Protein AF-A0A355ASJ7-F1 (afdb_monomer_lite)

Radius of gyration: 12.94 Å; chains: 1; bounding box: 28×22×43 Å

Secondary structure (DSSP, 8-state):
-EEETTEEEEEETT-TTTTS-EEEEEEPPPTTS--EEEEEEE--STTS--SEEEEEE-TTS-EEEEE-SSSSP-EEEE-TTS-EE-

pLDDT: mean 96.25, std 2.49, range [87.69, 98.62]

Sequence (86 aa):
MWSSPGVVYLASTDGGPARRGQIYRLDIAPPGEQDRLSLVAQAENDNAMANPDNLTIAPGGDVYIAEDGSAPNLIWQLRSNGDIFP

Structure (mmCIF, N/CA/C/O backbone):
data_AF-A0A355ASJ7-F1
#
_entry.id   AF-A0A355ASJ7-F1
#
loop_
_atom_site.group_PDB
_atom_site.id
_atom_site.type_symbol
_atom_site.label_atom_id
_atom_site.label_alt_id
_atom_site.label_comp_id
_atom_site.label_asym_id
_atom_site.label_entity_id
_atom_site.label_seq_id
_atom_site.pdbx_PDB_ins_code
_atom_site.Cartn_x
_atom_site.Cartn_y
_atom_site.Cartn_z
_atom_site.occupancy
_atom_site.B_iso_or_equiv
_atom_site.auth_seq_id
_atom_site.auth_comp_id
_atom_site.auth_asym_id
_atom_site.auth_atom_id
_atom_site.pdbx_PDB_model_num
ATOM 1 N N . MET A 1 1 ? -6.514 6.891 -1.357 1.00 93.38 1 MET A N 1
ATOM 2 C CA . MET A 1 1 ? -6.717 6.289 -0.011 1.00 93.38 1 MET A CA 1
ATOM 3 C C . MET A 1 1 ? -7.900 5.334 -0.051 1.00 93.38 1 MET A C 1
ATOM 5 O O . MET A 1 1 ? -8.821 5.593 -0.816 1.00 93.38 1 MET A O 1
ATOM 9 N N . TRP A 1 2 ? -7.896 4.276 0.762 1.00 97.44 2 TRP A N 1
ATOM 10 C CA . TRP A 1 2 ? -9.031 3.353 0.908 1.00 97.44 2 TRP A CA 1
ATOM 11 C C . TRP A 1 2 ? -9.137 2.857 2.349 1.00 97.44 2 TRP A C 1
ATOM 13 O O . TRP A 1 2 ? -8.119 2.757 3.035 1.00 97.44 2 TRP A O 1
ATOM 23 N N . SER A 1 3 ? -10.345 2.552 2.818 1.00 97.25 3 SER A N 1
ATOM 24 C CA . SER A 1 3 ? -10.585 2.149 4.204 1.00 97.25 3 SER A CA 1
ATOM 25 C C . SER A 1 3 ? -11.374 0.848 4.325 1.00 97.25 3 SER A C 1
ATOM 27 O O . SER A 1 3 ? -12.117 0.436 3.437 1.00 97.25 3 SER A O 1
ATOM 29 N N . SER A 1 4 ? -11.181 0.199 5.467 1.00 95.62 4 SER A N 1
ATOM 30 C CA . SER A 1 4 ? -11.973 -0.916 5.984 1.00 95.62 4 SER A CA 1
ATOM 31 C C . SER A 1 4 ? -12.146 -0.704 7.499 1.00 95.62 4 SER A C 1
ATOM 33 O O . SER A 1 4 ? -11.514 0.204 8.050 1.00 95.62 4 SER A O 1
ATOM 35 N N . PRO A 1 5 ? -13.007 -1.456 8.207 1.00 95.81 5 PRO A N 1
ATOM 36 C CA . PRO A 1 5 ? -13.185 -1.266 9.646 1.00 95.81 5 PRO A CA 1
ATOM 37 C C . PRO A 1 5 ? -11.849 -1.278 10.412 1.00 95.81 5 PRO A C 1
ATOM 39 O O . PRO A 1 5 ? -11.127 -2.270 10.397 1.00 95.81 5 PRO A O 1
ATOM 42 N N . GLY A 1 6 ? -11.522 -0.160 11.067 1.00 96.06 6 GLY A N 1
ATOM 43 C CA . GLY A 1 6 ? -10.310 0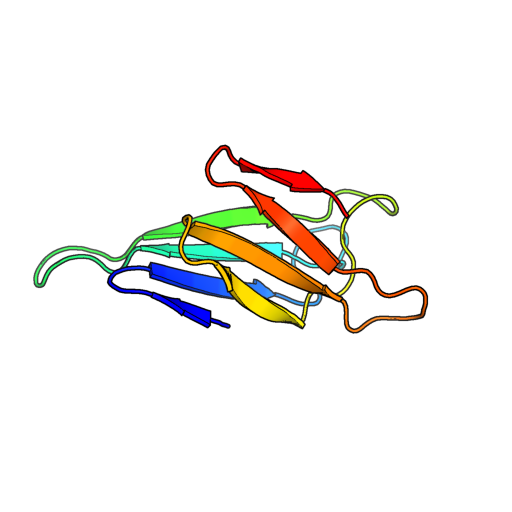.006 11.881 1.00 96.06 6 GLY A CA 1
ATOM 44 C C . GLY A 1 6 ? -9.011 0.290 11.114 1.00 96.06 6 GLY A C 1
ATOM 45 O O . GLY A 1 6 ? -7.980 0.486 11.750 1.00 96.06 6 GLY A O 1
ATOM 46 N N . VAL A 1 7 ? -9.022 0.333 9.776 1.00 97.12 7 VAL A N 1
ATOM 47 C CA . VAL A 1 7 ? -7.802 0.508 8.967 1.00 97.12 7 VAL A CA 1
ATOM 48 C C . VAL A 1 7 ? -8.020 1.450 7.786 1.00 97.12 7 VAL A C 1
ATOM 50 O O . VAL A 1 7 ? -8.996 1.325 7.044 1.00 97.12 7 VAL A O 1
ATOM 53 N N . VAL A 1 8 ? -7.046 2.327 7.540 1.00 98.06 8 VAL A N 1
ATOM 54 C CA . VAL A 1 8 ? -6.948 3.137 6.316 1.00 98.06 8 VAL A CA 1
ATOM 55 C C . VAL A 1 8 ? -5.596 2.910 5.649 1.00 98.06 8 VAL A C 1
ATOM 57 O O . VAL A 1 8 ? -4.562 2.975 6.308 1.00 98.06 8 VAL A O 1
ATOM 60 N N . TYR A 1 9 ? -5.591 2.690 4.336 1.00 98.25 9 TYR A N 1
ATOM 61 C CA . TYR A 1 9 ? -4.376 2.727 3.526 1.00 98.25 9 TYR A CA 1
ATOM 62 C C . TYR A 1 9 ? -4.285 4.041 2.749 1.00 98.25 9 TYR A C 1
ATOM 64 O O . TYR A 1 9 ? -5.263 4.509 2.151 1.00 98.25 9 TYR A O 1
ATOM 72 N N . LEU A 1 10 ? -3.093 4.633 2.747 1.00 98.31 10 LEU A N 1
ATOM 73 C CA . LEU A 1 10 ? -2.791 5.898 2.088 1.00 98.31 10 LEU A CA 1
ATOM 74 C C . LEU A 1 10 ? -1.635 5.707 1.110 1.00 98.31 10 LEU A C 1
ATOM 76 O O . LEU A 1 10 ? -0.622 5.106 1.462 1.00 98.31 10 LEU A O 1
ATOM 80 N N . ALA A 1 11 ? -1.789 6.248 -0.095 1.00 98.38 11 ALA A N 1
ATOM 81 C CA . ALA A 1 11 ? -0.708 6.354 -1.058 1.00 98.38 11 ALA A CA 1
ATOM 82 C C . ALA A 1 11 ? -0.065 7.735 -0.908 1.00 98.38 11 ALA A C 1
ATOM 84 O O . ALA A 1 11 ? -0.761 8.748 -0.833 1.00 98.38 11 ALA A O 1
ATOM 85 N N . SER A 1 12 ? 1.260 7.754 -0.831 1.00 98.12 12 SER A N 1
ATOM 86 C CA . SER A 1 12 ? 2.083 8.949 -0.967 1.00 98.12 12 SER A CA 1
ATOM 87 C C . SER A 1 12 ? 2.789 8.830 -2.309 1.00 98.12 12 SER A C 1
ATOM 89 O O . SER A 1 12 ? 3.714 8.032 -2.439 1.00 98.12 12 SER A O 1
ATOM 91 N N . THR A 1 13 ? 2.300 9.548 -3.318 1.00 97.81 13 THR A N 1
ATOM 92 C CA . THR A 1 13 ? 2.642 9.323 -4.731 1.00 97.81 13 THR A CA 1
ATOM 93 C C . THR A 1 13 ? 4.121 9.537 -5.041 1.00 97.81 13 THR A C 1
ATOM 95 O O . THR A 1 13 ? 4.712 8.753 -5.774 1.00 97.81 13 THR A O 1
ATOM 98 N N . ASP A 1 14 ? 4.754 10.556 -4.465 1.00 97.19 14 ASP A N 1
ATOM 99 C CA . ASP A 1 14 ?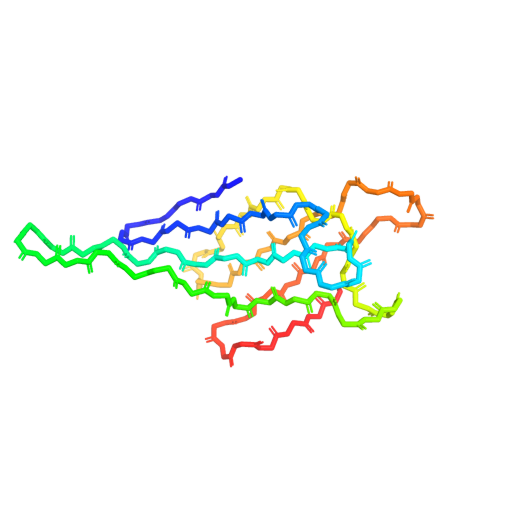 6.175 10.866 -4.676 1.00 97.19 14 ASP A CA 1
ATOM 100 C C . ASP A 1 14 ? 6.971 10.893 -3.362 1.00 97.19 14 ASP A C 1
ATOM 102 O O . ASP A 1 14 ? 8.045 11.489 -3.273 1.00 97.19 14 ASP A O 1
ATOM 106 N N . GLY A 1 15 ? 6.447 10.223 -2.332 1.00 97.06 15 GLY A N 1
ATOM 107 C CA . GLY A 1 15 ? 7.112 10.061 -1.046 1.00 97.06 15 GLY A CA 1
ATOM 108 C C . GLY A 1 15 ? 8.369 9.188 -1.107 1.00 97.06 15 GLY A C 1
ATOM 109 O O . GLY A 1 15 ? 8.624 8.453 -2.065 1.00 97.06 15 GLY A O 1
ATOM 110 N N . GLY A 1 16 ? 9.135 9.235 -0.019 1.00 96.88 16 GLY A N 1
ATOM 111 C CA . GLY A 1 16 ? 10.333 8.426 0.184 1.00 96.88 16 GLY A CA 1
ATOM 112 C C . GLY A 1 16 ? 11.599 8.990 -0.481 1.00 96.88 16 GLY A C 1
ATOM 113 O O . GLY A 1 16 ? 11.534 9.926 -1.280 1.00 96.88 16 GLY A O 1
ATOM 114 N N . PRO A 1 17 ? 12.779 8.428 -0.164 1.00 96.50 17 PRO A N 1
ATOM 115 C CA . PRO A 1 17 ? 14.066 8.941 -0.645 1.00 96.50 17 PRO A CA 1
ATOM 116 C C . PRO A 1 17 ? 14.212 8.934 -2.171 1.00 96.50 17 PRO A C 1
ATOM 118 O O . PRO A 1 17 ? 14.815 9.843 -2.734 1.00 96.50 17 PRO A O 1
ATOM 121 N N . ALA A 1 18 ? 13.628 7.937 -2.843 1.00 95.38 18 ALA A N 1
ATOM 122 C CA . ALA A 1 18 ? 13.647 7.825 -4.300 1.00 95.38 18 ALA A CA 1
ATOM 123 C C . ALA A 1 18 ? 12.643 8.762 -4.997 1.00 95.38 18 ALA A C 1
ATOM 125 O O . ALA A 1 18 ? 12.675 8.882 -6.217 1.00 95.38 18 ALA A O 1
ATOM 126 N N . ARG A 1 19 ? 11.744 9.413 -4.241 1.00 95.81 19 ARG A N 1
ATOM 127 C CA . ARG A 1 19 ? 10.603 10.187 -4.757 1.00 95.81 19 ARG A CA 1
ATOM 128 C C . ARG A 1 19 ? 9.670 9.406 -5.689 1.00 95.81 19 ARG A C 1
ATOM 130 O O . ARG A 1 19 ? 9.100 9.959 -6.627 1.00 95.81 19 ARG A O 1
ATOM 137 N N . ARG A 1 20 ? 9.548 8.102 -5.449 1.00 96.75 20 ARG A N 1
ATOM 138 C CA . ARG A 1 20 ? 8.758 7.175 -6.278 1.00 96.75 20 ARG A CA 1
ATOM 139 C C . ARG A 1 20 ? 7.504 6.663 -5.585 1.00 96.75 20 ARG A C 1
ATOM 141 O O . ARG A 1 20 ? 6.661 6.061 -6.238 1.00 96.75 20 ARG A O 1
ATOM 148 N N . GLY A 1 21 ? 7.376 6.922 -4.289 1.00 97.69 21 GLY A N 1
ATOM 149 C CA . GLY A 1 21 ? 6.158 6.695 -3.542 1.00 97.69 21 GLY A CA 1
ATOM 150 C C . GLY A 1 21 ? 6.272 5.691 -2.404 1.00 97.69 21 GLY A C 1
ATOM 151 O O . GLY A 1 21 ? 7.219 4.910 -2.274 1.00 97.69 21 GLY A O 1
ATOM 152 N N . GLN A 1 22 ? 5.274 5.761 -1.533 1.00 98.31 22 GLN A N 1
ATOM 153 C CA . GLN A 1 22 ? 5.157 4.998 -0.297 1.00 98.31 22 GLN A CA 1
ATOM 154 C C . GLN A 1 22 ? 3.691 4.630 -0.059 1.00 98.31 22 GLN A C 1
ATOM 156 O O . GLN A 1 22 ? 2.796 5.412 -0.381 1.00 98.31 22 GLN A O 1
ATOM 161 N N . ILE A 1 23 ? 3.446 3.482 0.571 1.00 98.38 23 ILE A N 1
ATOM 162 C CA . ILE A 1 23 ? 2.133 3.109 1.102 1.00 98.38 23 ILE A CA 1
ATOM 163 C C . ILE A 1 23 ? 2.193 3.125 2.623 1.00 98.38 23 ILE A C 1
ATOM 165 O O . ILE A 1 23 ? 3.043 2.476 3.241 1.00 98.38 23 ILE A O 1
ATOM 169 N N . TYR A 1 24 ? 1.249 3.838 3.223 1.00 98.44 24 TYR A N 1
ATOM 170 C CA . TYR A 1 24 ? 1.050 3.879 4.662 1.00 98.44 24 TYR A CA 1
ATOM 171 C C . TYR A 1 24 ? -0.211 3.121 5.062 1.00 98.44 24 TYR A C 1
ATOM 173 O O . TYR A 1 24 ? -1.214 3.140 4.349 1.00 98.44 24 TYR A O 1
ATOM 181 N N . ARG A 1 25 ? -0.167 2.507 6.243 1.00 98.12 25 ARG A N 1
ATOM 182 C CA . ARG A 1 25 ? -1.307 1.904 6.932 1.00 98.12 25 ARG A CA 1
ATOM 183 C C . ARG A 1 25 ? -1.540 2.646 8.241 1.00 98.12 25 ARG A C 1
ATOM 185 O O . ARG A 1 25 ? -0.638 2.719 9.071 1.00 98.12 25 ARG A O 1
ATOM 192 N N . LEU A 1 26 ? -2.737 3.183 8.408 1.00 98.31 26 LEU A N 1
ATOM 193 C CA . LEU A 1 26 ? -3.223 3.784 9.640 1.00 98.31 26 LEU A CA 1
ATOM 194 C C . LEU A 1 26 ? -4.130 2.775 10.347 1.00 98.31 26 LEU A C 1
ATOM 196 O O . LEU A 1 26 ? -5.199 2.447 9.833 1.00 98.31 26 LEU A O 1
ATOM 200 N N . ASP A 1 27 ? -3.695 2.292 11.505 1.00 98.25 27 ASP A N 1
ATOM 201 C CA . ASP A 1 27 ? -4.543 1.606 12.477 1.00 98.25 27 ASP A CA 1
ATOM 202 C C . ASP A 1 27 ? -5.320 2.651 13.276 1.00 98.25 27 ASP A C 1
ATOM 204 O O . ASP A 1 27 ? -4.703 3.459 13.974 1.00 98.25 27 ASP A O 1
ATOM 208 N N . ILE A 1 28 ? -6.649 2.629 13.174 1.00 98.00 28 ILE A N 1
ATOM 209 C CA . ILE A 1 28 ? -7.525 3.492 13.969 1.00 98.00 28 ILE A CA 1
ATOM 210 C C . ILE A 1 28 ? -7.790 2.794 15.299 1.00 98.00 28 ILE A C 1
ATOM 212 O O . ILE A 1 28 ? -8.375 1.706 15.332 1.00 98.00 28 ILE A O 1
ATOM 216 N N . ALA A 1 29 ? -7.350 3.414 16.388 1.00 97.31 29 ALA A N 1
ATOM 217 C CA . ALA A 1 29 ? -7.453 2.838 17.71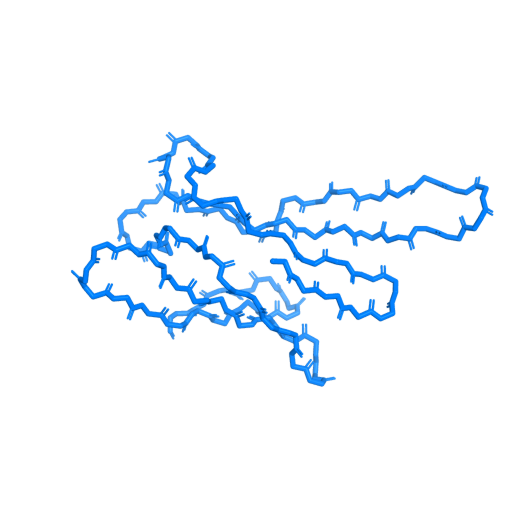5 1.00 97.31 29 ALA A CA 1
ATOM 218 C C . ALA A 1 29 ? -8.851 3.053 18.330 1.00 97.31 29 ALA A C 1
ATOM 220 O O . ALA A 1 29 ? -9.602 3.945 17.915 1.00 97.31 29 ALA A O 1
ATOM 221 N N . PRO A 1 30 ? -9.237 2.245 19.333 1.00 96.38 30 PRO A N 1
ATOM 222 C CA . PRO A 1 30 ? -10.432 2.506 20.124 1.00 96.38 30 PRO A CA 1
ATOM 223 C C . PRO A 1 30 ? -10.392 3.882 20.818 1.00 96.38 30 PRO A C 1
ATOM 225 O O . PRO A 1 30 ? -9.317 4.450 21.035 1.00 96.38 30 PRO A O 1
ATOM 228 N N . PRO A 1 31 ? -11.552 4.425 21.234 1.00 96.25 31 PRO A N 1
ATOM 229 C CA . PRO A 1 31 ? -11.602 5.686 21.966 1.00 96.25 31 PRO A CA 1
ATOM 230 C C . PRO A 1 31 ? -10.724 5.666 23.224 1.00 96.25 31 PRO A C 1
ATOM 232 O O . PRO A 1 31 ? -10.882 4.802 24.083 1.00 96.25 31 PRO A O 1
ATOM 235 N N . GLY A 1 32 ? -9.844 6.659 23.355 1.00 96.50 32 GLY A N 1
ATOM 236 C CA . GLY A 1 32 ? -8.915 6.780 24.485 1.00 96.50 32 GLY A CA 1
ATOM 237 C C . GLY A 1 32 ? -7.517 6.210 24.225 1.00 96.50 32 GLY A C 1
ATOM 238 O O . GLY A 1 32 ? -6.639 6.385 25.067 1.00 96.50 32 GLY A O 1
ATOM 239 N N . GLU A 1 33 ? -7.290 5.594 23.064 1.00 97.88 33 GLU A N 1
ATOM 240 C CA . GLU A 1 33 ? -5.983 5.118 22.606 1.00 97.88 33 GLU A CA 1
ATOM 241 C C . GLU A 1 33 ? -5.458 5.963 21.427 1.00 97.88 33 GLU A C 1
ATOM 243 O O . GLU A 1 33 ? -6.157 6.834 20.907 1.00 97.88 33 GLU A O 1
ATOM 248 N N . GLN A 1 34 ? -4.194 5.761 21.042 1.00 97.94 34 GLN A N 1
ATOM 249 C CA . GLN A 1 34 ? -3.563 6.486 19.934 1.00 97.94 34 GLN A CA 1
ATOM 250 C C . GLN A 1 34 ? -3.586 5.655 18.656 1.00 97.94 34 GLN A C 1
ATOM 252 O O . GLN A 1 34 ? -3.181 4.492 18.666 1.00 97.94 34 GLN A O 1
ATOM 257 N N . ASP A 1 35 ? -3.970 6.288 17.550 1.00 98.38 35 ASP A N 1
ATOM 258 C CA . ASP A 1 35 ? -3.817 5.708 16.220 1.00 98.38 35 ASP A CA 1
ATOM 259 C C . ASP A 1 35 ? -2.343 5.414 15.911 1.00 98.38 35 ASP A C 1
ATOM 261 O O . ASP A 1 35 ? -1.429 6.106 16.376 1.00 98.38 35 ASP A O 1
ATOM 265 N N . ARG A 1 36 ? -2.101 4.412 15.061 1.00 98.50 36 ARG A N 1
ATOM 266 C CA . ARG A 1 36 ? -0.749 4.041 14.629 1.00 98.50 36 ARG A CA 1
ATOM 267 C C . ARG A 1 36 ? -0.610 4.147 13.119 1.00 98.50 36 ARG A C 1
ATOM 269 O O . ARG A 1 36 ? -1.201 3.374 12.373 1.00 98.50 36 ARG A O 1
ATOM 276 N N . LEU A 1 37 ? 0.247 5.059 12.667 1.00 98.31 37 LEU A N 1
ATOM 277 C CA . LEU A 1 37 ? 0.647 5.165 11.265 1.00 98.31 37 LEU A CA 1
ATOM 278 C C . LEU A 1 37 ? 1.928 4.358 11.020 1.00 98.31 37 LEU A C 1
ATOM 280 O O . LEU A 1 37 ? 2.949 4.587 11.664 1.00 98.31 37 LEU A O 1
ATOM 284 N N . SER A 1 38 ? 1.883 3.424 10.074 1.00 98.06 38 SER A N 1
ATOM 285 C CA . SER A 1 38 ? 3.015 2.580 9.680 1.00 98.06 38 SER A CA 1
ATOM 286 C C . SER A 1 38 ? 3.320 2.744 8.201 1.00 98.06 38 SER A C 1
ATOM 288 O O . SER A 1 38 ? 2.411 2.685 7.378 1.00 98.06 38 SER A O 1
ATOM 290 N N . LEU A 1 39 ? 4.597 2.892 7.854 1.00 97.69 39 LEU A N 1
ATOM 291 C CA . LEU A 1 39 ? 5.064 2.707 6.483 1.00 97.69 39 LEU A CA 1
ATOM 292 C C . LEU A 1 39 ? 5.091 1.201 6.190 1.00 97.69 39 LEU A C 1
ATOM 294 O O . LEU A 1 39 ? 5.794 0.467 6.881 1.00 97.69 39 LEU A O 1
ATOM 298 N N . VAL A 1 40 ? 4.302 0.745 5.217 1.00 97.31 40 VAL A N 1
ATOM 299 C CA . VAL A 1 40 ? 4.154 -0.690 4.895 1.00 97.31 40 VAL A CA 1
ATOM 300 C C . VAL A 1 40 ? 4.749 -1.068 3.543 1.00 97.31 40 VAL A C 1
ATOM 302 O O . VAL A 1 40 ? 5.070 -2.231 3.337 1.00 97.31 40 VAL A O 1
ATOM 305 N N . ALA A 1 41 ? 4.946 -0.099 2.647 1.00 96.88 41 ALA A N 1
ATOM 306 C CA . ALA A 1 41 ? 5.728 -0.275 1.427 1.00 96.88 41 ALA A CA 1
ATOM 307 C C . ALA A 1 41 ? 6.410 1.043 1.038 1.00 96.88 41 ALA A C 1
ATOM 309 O O . ALA A 1 41 ? 5.836 2.119 1.208 1.00 96.88 41 ALA A O 1
ATOM 310 N N . GLN A 1 42 ? 7.621 0.963 0.491 1.00 97.00 42 GLN A N 1
ATOM 311 C CA . GLN A 1 42 ? 8.377 2.097 -0.037 1.00 97.00 42 GLN A CA 1
ATOM 312 C C . GLN A 1 42 ? 9.100 1.666 -1.308 1.00 97.00 42 GLN A C 1
ATOM 314 O O . GLN A 1 42 ? 9.682 0.584 -1.362 1.00 97.00 42 GLN A O 1
ATOM 319 N N . ALA A 1 43 ? 9.073 2.519 -2.325 1.00 95.75 43 ALA A N 1
ATOM 320 C CA . ALA A 1 43 ? 9.869 2.316 -3.521 1.00 95.75 43 ALA A CA 1
ATOM 321 C C . ALA A 1 43 ? 11.353 2.612 -3.235 1.00 95.75 43 ALA A C 1
ATOM 323 O O . ALA A 1 43 ? 11.719 3.751 -2.943 1.00 95.75 43 ALA A O 1
ATOM 324 N N . GLU A 1 44 ? 12.202 1.585 -3.327 1.00 94.19 44 GLU A N 1
ATOM 325 C CA . GLU A 1 44 ? 13.651 1.692 -3.070 1.00 94.19 44 GLU A CA 1
ATOM 326 C C . GLU A 1 44 ? 14.484 1.849 -4.356 1.00 94.19 44 GLU A C 1
ATOM 328 O O . GLU A 1 44 ? 15.632 2.285 -4.308 1.00 94.19 44 GLU A O 1
ATOM 333 N N . ASN A 1 45 ? 13.940 1.463 -5.515 1.00 91.88 45 ASN A N 1
ATOM 334 C CA . ASN A 1 45 ? 14.627 1.503 -6.810 1.00 91.88 45 ASN A CA 1
ATOM 335 C C . ASN A 1 45 ? 13.630 1.469 -7.986 1.00 91.88 45 ASN A C 1
ATOM 337 O O . ASN A 1 45 ? 12.418 1.420 -7.784 1.00 91.88 45 ASN A O 1
ATOM 341 N N . ASP A 1 46 ? 14.152 1.480 -9.215 1.00 87.69 46 ASP A N 1
ATOM 342 C CA . ASP A 1 46 ? 13.359 1.535 -10.451 1.00 87.69 46 ASP A CA 1
ATOM 343 C C . ASP A 1 46 ? 12.535 0.273 -10.750 1.00 87.69 46 ASP A C 1
ATOM 345 O O . ASP A 1 46 ? 11.626 0.339 -11.572 1.00 87.69 46 ASP A O 1
ATOM 349 N N . ASN A 1 47 ? 12.815 -0.850 -10.080 1.00 89.31 47 ASN A N 1
ATOM 350 C CA . ASN A 1 47 ? 12.046 -2.091 -10.220 1.00 89.31 47 ASN A CA 1
ATOM 351 C C . ASN A 1 47 ? 10.911 -2.207 -9.189 1.00 89.31 47 ASN A C 1
ATOM 353 O O . ASN A 1 47 ? 10.228 -3.227 -9.166 1.00 89.31 47 ASN A O 1
ATOM 357 N N . ALA A 1 48 ? 10.750 -1.224 -8.301 1.00 93.56 48 ALA A N 1
ATOM 358 C CA . ALA A 1 48 ? 9.628 -1.143 -7.372 1.00 93.56 48 ALA A CA 1
ATOM 359 C C . ALA A 1 48 ? 8.480 -0.316 -7.971 1.00 93.56 48 ALA A C 1
ATOM 361 O O . ALA A 1 48 ? 8.643 0.318 -9.016 1.00 93.56 48 ALA A O 1
ATOM 362 N N . MET A 1 49 ? 7.348 -0.281 -7.263 1.00 94.94 49 MET A N 1
ATOM 363 C CA . MET A 1 49 ? 6.218 0.580 -7.618 1.00 94.94 49 MET A CA 1
ATOM 364 C C . MET A 1 49 ? 6.648 2.042 -7.827 1.00 94.94 49 MET A C 1
ATOM 366 O O . MET A 1 49 ? 7.558 2.537 -7.155 1.00 94.94 49 MET A O 1
ATOM 370 N N . ALA A 1 50 ? 5.978 2.744 -8.733 1.00 96.81 50 ALA A N 1
ATOM 371 C CA . ALA A 1 50 ? 6.234 4.138 -9.057 1.00 96.81 50 ALA A CA 1
ATOM 372 C C . ALA A 1 50 ? 4.930 4.928 -9.146 1.00 96.81 50 ALA A C 1
ATOM 374 O O . ALA A 1 50 ? 4.005 4.547 -9.852 1.00 96.81 50 ALA A O 1
ATOM 375 N N . ASN A 1 51 ? 4.872 6.056 -8.443 1.00 97.62 51 ASN A N 1
ATOM 376 C CA . ASN A 1 51 ? 3.710 6.939 -8.425 1.00 97.62 51 ASN A CA 1
ATOM 377 C C . ASN A 1 51 ? 2.399 6.213 -8.060 1.00 97.62 51 ASN A C 1
ATOM 379 O O . ASN A 1 51 ? 1.419 6.327 -8.794 1.00 97.62 51 ASN A O 1
ATOM 383 N N . PRO A 1 52 ? 2.342 5.474 -6.931 1.00 98.19 52 PRO A N 1
ATOM 384 C CA . PRO A 1 52 ? 1.093 4.877 -6.484 1.00 98.19 52 PRO A CA 1
ATOM 385 C C . PRO A 1 52 ? 0.057 5.974 -6.203 1.00 98.19 52 PRO A C 1
ATOM 387 O O . PRO A 1 52 ? 0.363 6.976 -5.548 1.00 98.19 52 PRO A O 1
ATOM 390 N N . ASP A 1 53 ? -1.174 5.769 -6.659 1.00 97.56 53 ASP A N 1
ATOM 391 C CA . ASP A 1 53 ? -2.283 6.700 -6.440 1.00 97.56 53 ASP A CA 1
ATOM 392 C C . ASP A 1 53 ? -3.483 5.969 -5.828 1.00 97.56 53 ASP A C 1
ATOM 394 O O . ASP A 1 53 ? -3.795 6.098 -4.633 1.00 97.56 53 ASP A O 1
ATOM 398 N N . ASN A 1 54 ? -4.171 5.170 -6.643 1.00 97.44 54 ASN A N 1
ATOM 399 C CA . ASN A 1 54 ? -5.411 4.550 -6.213 1.00 97.44 54 ASN A CA 1
ATOM 400 C C . ASN A 1 54 ? -5.147 3.250 -5.451 1.00 97.44 54 ASN A C 1
ATOM 402 O O . ASN A 1 54 ? -4.240 2.480 -5.761 1.00 97.44 54 ASN A O 1
ATOM 406 N N . LEU A 1 55 ? -5.978 3.010 -4.438 1.00 98.19 55 LEU A N 1
ATOM 407 C CA . LEU A 1 55 ? -5.888 1.860 -3.548 1.00 98.19 55 LEU A CA 1
ATOM 408 C C . LEU A 1 55 ? -7.254 1.195 -3.440 1.00 98.19 55 LEU A C 1
ATOM 410 O O . LEU A 1 55 ? -8.270 1.889 -3.390 1.00 98.19 55 LEU A O 1
ATOM 414 N N . THR A 1 56 ? -7.278 -0.127 -3.316 1.00 98.19 56 THR A N 1
ATOM 415 C CA . THR A 1 56 ? -8.465 -0.860 -2.866 1.00 98.19 56 THR A CA 1
ATOM 416 C C . THR A 1 56 ? -8.073 -2.039 -1.988 1.00 98.19 56 THR A C 1
ATOM 418 O O . THR A 1 56 ? -7.023 -2.646 -2.184 1.00 98.19 56 THR A O 1
ATOM 421 N N . ILE A 1 57 ? -8.908 -2.348 -0.997 1.00 97.75 57 ILE A N 1
ATOM 422 C CA . ILE A 1 57 ? -8.702 -3.470 -0.078 1.00 97.75 57 ILE A CA 1
ATOM 423 C C . ILE A 1 57 ? -9.626 -4.605 -0.517 1.00 97.75 57 ILE A C 1
ATOM 425 O O . ILE A 1 57 ? -10.847 -4.441 -0.568 1.00 97.75 57 ILE A O 1
ATOM 429 N N . ALA A 1 58 ? -9.050 -5.762 -0.827 1.00 96.06 58 ALA A N 1
ATOM 430 C CA . ALA A 1 58 ? -9.811 -6.962 -1.132 1.00 96.06 58 ALA A CA 1
ATOM 431 C C . ALA A 1 58 ? -10.454 -7.553 0.135 1.00 96.06 58 ALA A C 1
ATOM 433 O O . ALA A 1 58 ? -9.944 -7.351 1.238 1.00 96.06 58 ALA A O 1
ATOM 434 N N . PR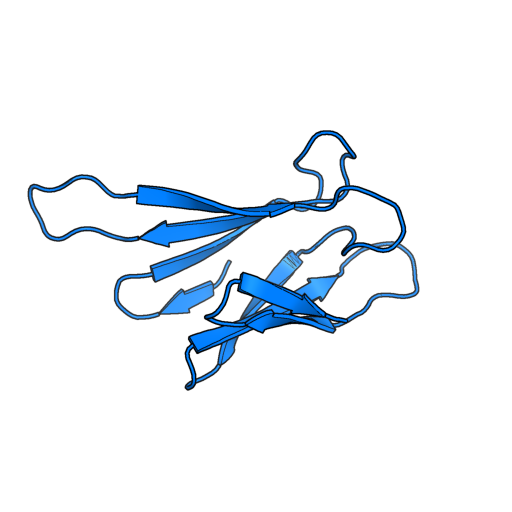O A 1 59 ? -11.517 -8.372 0.011 1.00 93.69 59 PRO A N 1
ATOM 435 C CA . PRO A 1 59 ? -12.147 -9.020 1.165 1.00 93.69 59 PRO A CA 1
ATOM 436 C C . PRO A 1 59 ? -11.188 -9.861 2.025 1.00 93.69 59 PRO A C 1
ATOM 438 O O . PRO A 1 59 ? -11.421 -10.020 3.218 1.00 93.69 59 PRO A O 1
ATOM 441 N N . GLY A 1 60 ? -10.111 -10.390 1.427 1.00 92.19 60 GLY A N 1
ATOM 442 C CA . GLY A 1 60 ? -9.063 -11.145 2.125 1.00 92.19 60 GLY A CA 1
ATOM 443 C C . GLY A 1 60 ? -8.032 -10.290 2.875 1.00 92.19 60 GLY A C 1
ATOM 444 O O . GLY A 1 60 ? -7.159 -10.851 3.527 1.00 92.19 60 GLY A O 1
ATOM 445 N N . GLY A 1 61 ? -8.116 -8.959 2.788 1.00 93.81 61 GLY A N 1
ATOM 446 C CA . GLY A 1 61 ? -7.209 -8.017 3.453 1.00 93.81 61 GLY A CA 1
ATOM 447 C C . GLY A 1 61 ? -6.012 -7.559 2.614 1.00 93.81 61 GLY A C 1
ATOM 448 O O . GLY A 1 61 ? -5.346 -6.603 3.002 1.00 93.81 61 GLY A O 1
ATOM 449 N N . ASP A 1 62 ? -5.759 -8.187 1.465 1.00 97.12 62 ASP A N 1
ATOM 450 C CA . ASP A 1 62 ? -4.748 -7.717 0.514 1.00 97.12 62 ASP A CA 1
ATOM 451 C C . ASP A 1 62 ? -5.126 -6.347 -0.061 1.00 97.12 62 ASP A C 1
ATOM 453 O O . ASP A 1 62 ? -6.306 -6.042 -0.259 1.00 97.12 62 ASP A O 1
ATOM 457 N N . VAL A 1 63 ? -4.119 -5.538 -0.380 1.00 98.31 63 VAL A N 1
ATOM 458 C CA . VAL A 1 63 ? -4.296 -4.203 -0.956 1.00 98.31 63 VAL A CA 1
ATOM 459 C C . VAL A 1 63 ? -3.793 -4.191 -2.386 1.00 98.31 63 VAL A C 1
ATOM 461 O O . VAL A 1 63 ? -2.662 -4.584 -2.650 1.00 98.31 63 VAL A O 1
ATOM 464 N N . TYR A 1 64 ? -4.621 -3.705 -3.300 1.00 98.38 64 TYR A N 1
ATOM 465 C CA . TYR A 1 64 ? -4.239 -3.464 -4.685 1.00 98.38 64 TYR A CA 1
ATOM 466 C C . TYR A 1 64 ? -3.940 -1.981 -4.875 1.00 98.38 64 TYR A C 1
ATOM 468 O O . TYR A 1 64 ? -4.700 -1.128 -4.409 1.00 98.38 64 TYR A O 1
ATOM 476 N N . ILE A 1 65 ? -2.827 -1.694 -5.539 1.00 98.62 65 ILE A N 1
ATOM 477 C CA . ILE A 1 65 ? -2.238 -0.369 -5.705 1.00 98.62 65 ILE A CA 1
ATOM 478 C C . ILE A 1 65 ? -2.111 -0.105 -7.201 1.00 98.62 65 ILE A C 1
ATOM 480 O O . ILE A 1 65 ? -1.434 -0.857 -7.896 1.00 98.62 65 ILE A O 1
ATOM 484 N N . ALA A 1 66 ? -2.746 0.951 -7.698 1.00 98.31 66 ALA A N 1
ATOM 485 C CA . ALA A 1 66 ? -2.596 1.381 -9.081 1.00 98.31 66 ALA A CA 1
ATOM 486 C C . ALA A 1 66 ? -1.572 2.513 -9.181 1.00 98.31 66 ALA A C 1
ATOM 488 O O . ALA A 1 66 ? -1.622 3.472 -8.404 1.00 98.31 66 ALA A O 1
ATOM 489 N N . GLU A 1 67 ? -0.664 2.397 -10.143 1.00 98.12 67 GLU A N 1
ATOM 490 C CA . GLU A 1 67 ? 0.270 3.462 -10.507 1.00 98.12 67 GLU A CA 1
ATOM 491 C C . GLU A 1 67 ? -0.408 4.502 -11.406 1.00 98.12 67 GLU A C 1
ATOM 493 O O . GLU A 1 67 ? -1.168 4.152 -12.312 1.00 98.12 67 GLU A O 1
ATOM 498 N N . ASP A 1 68 ? -0.095 5.776 -11.178 1.00 96.62 68 ASP A N 1
ATOM 499 C CA . ASP A 1 68 ? -0.468 6.898 -12.044 1.00 96.62 68 ASP A CA 1
ATOM 500 C C . ASP A 1 68 ? 0.782 7.715 -12.402 1.00 96.62 68 ASP A C 1
ATOM 502 O O . ASP A 1 68 ? 0.979 8.864 -12.001 1.00 96.62 68 ASP A O 1
ATOM 506 N N . GLY A 1 69 ? 1.703 7.048 -13.099 1.00 92.50 69 GLY A N 1
ATOM 507 C CA . GLY A 1 69 ? 2.955 7.616 -13.574 1.00 92.50 69 GLY A CA 1
ATOM 508 C C . GLY A 1 69 ? 3.070 7.601 -15.097 1.00 92.50 69 GLY A C 1
ATOM 509 O O . GLY A 1 69 ? 2.094 7.527 -15.849 1.00 92.50 69 GLY A O 1
ATOM 510 N N . SER A 1 70 ? 4.315 7.679 -15.564 1.00 91.31 70 SER A N 1
ATOM 511 C CA . SER A 1 70 ? 4.630 7.456 -16.977 1.00 91.31 70 SER A CA 1
ATOM 512 C C . SER A 1 70 ? 4.520 5.974 -17.313 1.00 91.31 70 SER A C 1
ATOM 514 O O . SER A 1 70 ? 5.017 5.137 -16.569 1.00 91.31 70 SER A O 1
ATOM 516 N N . ALA A 1 71 ? 3.927 5.659 -18.466 1.00 92.12 71 ALA A N 1
ATOM 517 C CA . ALA A 1 71 ? 3.740 4.278 -18.891 1.00 92.12 71 ALA A CA 1
ATOM 518 C C . ALA A 1 71 ? 5.072 3.485 -18.959 1.00 92.12 71 ALA A C 1
ATOM 520 O O . ALA A 1 71 ? 6.086 4.039 -19.398 1.00 92.12 71 ALA A O 1
ATOM 521 N N . PRO A 1 72 ? 5.058 2.178 -18.632 1.00 93.00 72 PRO A N 1
ATOM 522 C CA . PRO A 1 72 ? 3.881 1.395 -18.245 1.00 93.00 72 PRO A CA 1
ATOM 523 C C . PRO A 1 72 ? 3.459 1.636 -16.787 1.00 93.00 72 PRO A C 1
ATOM 525 O O . PRO A 1 72 ? 4.310 1.703 -15.913 1.00 93.00 72 PRO A O 1
ATOM 528 N N . ASN A 1 73 ? 2.144 1.697 -16.551 1.00 95.88 73 ASN A N 1
ATOM 529 C CA . ASN A 1 73 ? 1.559 1.668 -15.207 1.00 95.88 73 ASN A CA 1
ATOM 530 C C . ASN A 1 73 ? 1.083 0.243 -14.899 1.00 95.88 73 ASN A C 1
ATOM 532 O O . ASN A 1 73 ? 0.462 -0.404 -15.752 1.00 95.88 73 ASN A O 1
ATOM 536 N N . LEU A 1 74 ? 1.369 -0.231 -13.691 1.00 97.06 74 LEU A N 1
ATOM 537 C CA . LEU A 1 74 ? 1.060 -1.572 -13.201 1.00 97.06 74 LEU A CA 1
ATOM 538 C C . LEU A 1 74 ? 0.037 -1.534 -12.056 1.00 97.06 74 LEU A C 1
ATOM 540 O O . LEU A 1 74 ? -0.284 -0.479 -11.499 1.00 97.06 74 LEU A O 1
ATOM 544 N N . ILE A 1 75 ? -0.474 -2.718 -11.703 1.00 97.94 75 ILE A N 1
ATOM 545 C CA . ILE A 1 75 ? -1.289 -2.934 -10.506 1.00 97.94 75 ILE A CA 1
ATOM 546 C C . ILE A 1 75 ? -0.495 -3.806 -9.546 1.00 97.94 75 ILE A C 1
ATOM 548 O O . ILE A 1 75 ? -0.329 -4.991 -9.791 1.00 97.94 75 ILE A O 1
ATOM 552 N N . TRP A 1 76 ? -0.069 -3.246 -8.423 1.00 98.00 76 TRP A N 1
ATOM 553 C CA . TRP A 1 76 ? 0.678 -3.984 -7.415 1.00 98.00 76 TRP A CA 1
ATOM 554 C C . TRP A 1 76 ? -0.248 -4.579 -6.354 1.00 98.00 76 TRP A C 1
ATOM 556 O O . TRP A 1 76 ? -1.195 -3.930 -5.912 1.00 98.00 76 TRP A O 1
ATOM 566 N N . GLN A 1 77 ? 0.047 -5.792 -5.897 1.00 98.25 77 GLN A N 1
ATOM 567 C CA . GLN A 1 77 ? -0.604 -6.438 -4.759 1.00 98.25 77 GLN A CA 1
ATOM 568 C C . GLN A 1 77 ? 0.319 -6.377 -3.537 1.00 98.25 77 GLN A C 1
ATOM 570 O O . GLN A 1 77 ? 1.391 -6.977 -3.551 1.00 98.25 77 GLN A O 1
ATOM 575 N N . LEU A 1 78 ? -0.122 -5.721 -2.462 1.00 98.06 78 LEU A N 1
ATOM 576 C CA . LEU A 1 78 ? 0.461 -5.815 -1.123 1.00 98.06 78 LEU A CA 1
ATOM 577 C C . LEU A 1 78 ? -0.323 -6.850 -0.311 1.00 98.06 78 LEU A C 1
ATOM 579 O O . LEU A 1 78 ? -1.500 -6.654 0.004 1.00 98.06 78 LEU A O 1
ATOM 583 N N . ARG A 1 79 ? 0.335 -7.953 0.035 1.00 96.62 79 ARG A N 1
ATOM 584 C CA . ARG A 1 79 ? -0.264 -9.046 0.804 1.00 96.62 79 ARG A CA 1
ATOM 585 C C . ARG A 1 79 ? -0.217 -8.779 2.301 1.00 96.62 79 ARG A C 1
ATOM 587 O O . ARG A 1 79 ? 0.625 -8.033 2.798 1.00 96.62 79 ARG A O 1
ATOM 594 N N . SER A 1 80 ? -1.084 -9.460 3.046 1.00 88.25 80 SER A N 1
ATOM 595 C CA . SER A 1 80 ? -1.126 -9.367 4.515 1.00 88.25 80 SER A CA 1
ATOM 596 C C . SER A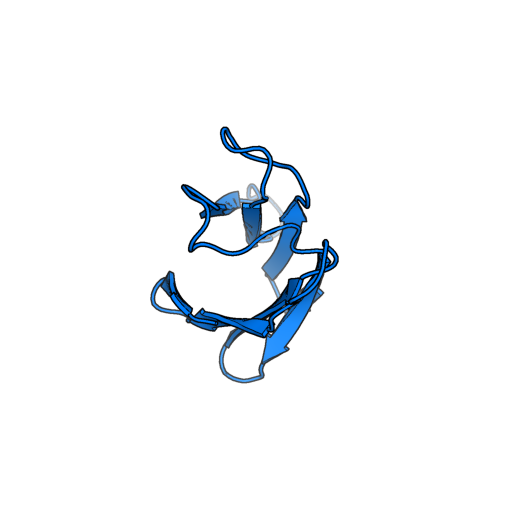 1 80 ? 0.183 -9.767 5.218 1.00 88.25 80 SER A C 1
ATOM 598 O O . SER A 1 80 ? 0.437 -9.316 6.334 1.00 88.25 80 SER A O 1
ATOM 600 N N . ASN A 1 81 ? 1.037 -10.565 4.569 1.00 90.50 81 ASN A N 1
ATOM 601 C CA . ASN A 1 81 ? 2.366 -10.929 5.070 1.00 90.50 81 ASN A CA 1
ATOM 602 C C . ASN A 1 81 ? 3.451 -9.864 4.798 1.00 90.50 81 ASN A C 1
ATOM 604 O O . ASN A 1 81 ? 4.582 -10.044 5.242 1.00 90.50 81 ASN A O 1
ATOM 608 N N . GLY A 1 82 ? 3.117 -8.774 4.100 1.00 91.25 82 GLY A N 1
ATOM 609 C CA . GLY A 1 82 ? 4.029 -7.683 3.754 1.00 91.25 82 GLY A CA 1
ATOM 610 C C . GLY A 1 82 ? 4.709 -7.818 2.390 1.00 91.25 82 GLY A C 1
ATOM 611 O O . GLY A 1 82 ? 5.385 -6.878 1.976 1.00 91.25 82 GLY A O 1
ATOM 612 N N . ASP A 1 83 ? 4.523 -8.931 1.676 1.00 95.38 83 ASP A N 1
ATOM 613 C CA . ASP A 1 83 ? 5.091 -9.074 0.336 1.00 95.38 83 ASP A CA 1
ATOM 614 C C . ASP A 1 83 ? 4.362 -8.177 -0.672 1.00 95.38 83 ASP A C 1
ATOM 616 O O . ASP A 1 83 ? 3.138 -8.010 -0.605 1.00 95.38 83 ASP A O 1
ATOM 620 N N . ILE A 1 84 ? 5.113 -7.649 -1.642 1.00 96.00 84 ILE A N 1
ATOM 621 C CA . ILE A 1 84 ? 4.597 -6.780 -2.699 1.00 96.00 84 ILE A CA 1
ATOM 622 C C . ILE A 1 84 ? 5.057 -7.256 -4.084 1.00 96.00 84 ILE A C 1
ATOM 624 O O . ILE A 1 84 ? 6.240 -7.533 -4.288 1.00 96.00 84 ILE A O 1
ATOM 628 N N . PHE A 1 85 ? 4.123 -7.354 -5.032 1.00 95.2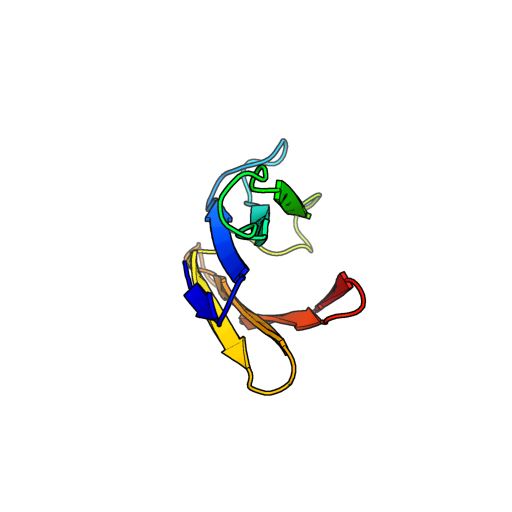5 85 PHE A N 1
ATOM 629 C CA . PHE A 1 85 ? 4.379 -7.825 -6.402 1.00 95.25 85 PHE A CA 1
ATOM 630 C C . PHE A 1 85 ? 3.550 -7.036 -7.426 1.00 95.25 85 PHE A C 1
ATOM 632 O O . PHE A 1 85 ? 2.459 -6.601 -7.056 1.00 95.25 85 PHE A O 1
ATOM 639 N N . PRO A 1 86 ? 4.046 -6.844 -8.663 1.00 93.06 86 PRO A N 1
ATOM 640 C CA . PRO A 1 86 ? 3.288 -6.240 -9.760 1.00 93.06 86 PRO A CA 1
ATOM 641 C C . PRO A 1 86 ? 2.253 -7.195 -10.377 1.00 93.06 86 PRO A C 1
ATOM 643 O O . PRO A 1 86 ? 2.276 -8.408 -10.054 1.00 93.06 86 PRO A O 1
#

Foldseek 3Di:
DDDDVQKDKDKDQLDDPNRFIWIWIWGRDDPPDDIDIDTLDDDPDPPDHGRWDDWDADPQRKIWTWHDDPPPIDIWIQDPVSDIDD